Protein AF-A0A2K1R0G1-F1 (afdb_monomer_lite)

Foldseek 3Di:
DDDDQDKDKDWDDQVQPQWDKWKFWFKWFWDFDQDPPRDTATKIKTKIFIGTPDNPGPAQTDIDIDIGGADLFFAKPVHFDWDDDVVSQKIKGADQQFKIKIWGFDQGPVRATWIKMFIAGDDMDTDGNVCNVVRVDMDTDGTTDRQTMMTMDRCPPPDPSVVSVVVVVVVVVVCVSHPRHDD

Sequence (183 aa):
MPNPISFSLRRVNAVDVPHPFYIVNLTGRVEFPVRPGGRSGATWRIILEVRPLYPTSRGPRGINQAYFPCALAGDAFPPRMFISNISQNFFFRTWEDGRVAAGSFMVSSRGIEEFYFGVGRLPVMIHDEEEIINQRIIHRFDNLRLGAWYAAAGLNGYNRHTFAAVVFDYVGRTVSMFNECRN

Organism: NCBI:txid2082308

Secondary structure (DSSP, 8-state):
-PPPPP-EEEEE-GGG-SS-EEEEEEEEEEE--B-TTS-B--EEEEEEEEEESSTT--S--EEEEEEEE--SSSEEESPSEEEEETTTTEEEEE-TTSEEEEEEEEE-TTS-EEEEEEEEE---EEE-HHHHHTT--EEEEEEE---EEEEEE--TT--HHHHHHHHHHHHHH-GGGGTT---

pLDDT: mean 91.02, std 8.56, range [45.16, 98.38]

Radius of gyration: 17.11 Å; chains: 1; bounding box: 37×39×46 Å

Structure (mmCIF, N/CA/C/O backbone):
data_AF-A0A2K1R0G1-F1
#
_entry.id   AF-A0A2K1R0G1-F1
#
loop_
_atom_site.group_PDB
_atom_site.id
_atom_site.type_symbol
_atom_site.label_atom_id
_atom_site.label_alt_id
_atom_site.label_comp_id
_atom_site.label_asym_id
_atom_site.label_entity_id
_atom_site.label_seq_id
_atom_site.pdbx_PDB_ins_code
_atom_site.Cartn_x
_atom_site.Cartn_y
_atom_site.Cartn_z
_atom_site.occupancy
_atom_site.B_iso_or_equiv
_atom_site.auth_seq_id
_atom_site.auth_comp_id
_atom_site.auth_asym_id
_atom_site.auth_atom_id
_atom_site.pdbx_PDB_model_num
ATOM 1 N N . MET A 1 1 ? -0.287 27.715 -13.004 1.00 45.16 1 MET A N 1
ATOM 2 C CA . MET A 1 1 ? -0.830 26.411 -12.564 1.00 45.16 1 MET A CA 1
ATOM 3 C C . MET A 1 1 ? 0.205 25.350 -12.908 1.00 45.16 1 MET A C 1
ATOM 5 O O . MET A 1 1 ? 0.733 25.437 -14.011 1.00 45.16 1 MET A O 1
ATOM 9 N N . PRO A 1 2 ? 0.579 24.429 -12.005 1.00 58.06 2 PRO A N 1
ATOM 10 C CA . PRO A 1 2 ? 1.503 23.352 -12.356 1.00 58.06 2 PRO A CA 1
ATOM 11 C C . PRO A 1 2 ? 0.869 22.435 -13.411 1.00 58.06 2 PRO A C 1
ATOM 13 O O . PRO A 1 2 ? -0.331 22.165 -13.353 1.00 58.06 2 PRO A O 1
ATOM 16 N N . ASN A 1 3 ? 1.668 21.980 -14.378 1.00 71.88 3 ASN A N 1
ATOM 17 C CA . ASN A 1 3 ? 1.203 21.074 -15.427 1.00 71.88 3 ASN A CA 1
ATOM 18 C C . ASN A 1 3 ? 0.717 19.750 -14.813 1.00 71.88 3 ASN A C 1
ATOM 20 O O . ASN A 1 3 ? 1.409 19.211 -13.940 1.00 71.88 3 ASN A O 1
ATOM 24 N N . PRO A 1 4 ? -0.435 19.213 -15.259 1.00 83.25 4 PRO A N 1
ATOM 25 C CA . PRO A 1 4 ? -0.938 17.940 -14.762 1.00 83.25 4 PRO A CA 1
ATOM 26 C C . PRO A 1 4 ? 0.078 16.825 -15.034 1.00 83.25 4 PRO A C 1
ATOM 28 O O . PRO A 1 4 ? 0.638 16.738 -16.127 1.00 83.25 4 PRO A O 1
ATOM 31 N N . ILE A 1 5 ? 0.316 15.974 -14.032 1.00 88.38 5 ILE A N 1
ATOM 32 C CA . ILE A 1 5 ? 1.188 14.804 -14.177 1.00 88.38 5 ILE A CA 1
ATOM 33 C C . ILE A 1 5 ? 0.526 13.841 -15.164 1.00 88.38 5 ILE A C 1
ATOM 35 O O . ILE A 1 5 ? -0.553 13.318 -14.891 1.00 88.38 5 ILE A O 1
ATOM 39 N N . SER A 1 6 ? 1.185 13.601 -16.296 1.00 91.56 6 SER A N 1
ATOM 40 C CA . SER A 1 6 ? 0.788 12.580 -17.265 1.00 91.56 6 SER A CA 1
ATOM 41 C C . SER A 1 6 ? 1.606 11.314 -17.042 1.00 91.56 6 SER A C 1
ATOM 43 O O . SER A 1 6 ? 2.826 11.378 -16.878 1.00 91.56 6 SER A O 1
ATOM 45 N N . PHE A 1 7 ? 0.940 10.164 -17.034 1.00 95.69 7 PHE A N 1
ATOM 46 C CA . PHE A 1 7 ? 1.578 8.861 -16.904 1.00 95.69 7 PHE A CA 1
ATOM 47 C C . PHE A 1 7 ? 0.854 7.825 -17.764 1.00 95.69 7 PHE A C 1
ATOM 49 O O . PHE A 1 7 ? -0.324 7.969 -18.090 1.00 95.69 7 PHE A O 1
ATOM 56 N N . SER A 1 8 ? 1.572 6.765 -18.116 1.00 96.56 8 SER A N 1
ATOM 57 C CA . SER A 1 8 ? 0.991 5.568 -18.726 1.00 96.56 8 SER A CA 1
ATOM 58 C C . SER A 1 8 ? 0.957 4.447 -17.700 1.00 96.56 8 SER A C 1
ATOM 60 O O . SER A 1 8 ? 1.812 4.388 -16.817 1.00 96.56 8 SER A O 1
ATOM 62 N N . LEU A 1 9 ? -0.040 3.573 -17.805 1.00 97.38 9 LEU A N 1
ATOM 63 C CA . LEU A 1 9 ? -0.244 2.470 -16.879 1.00 97.38 9 LEU A CA 1
ATOM 64 C C . LEU A 1 9 ? -0.427 1.173 -17.655 1.00 97.38 9 LEU A C 1
ATOM 66 O O . LEU A 1 9 ? -1.217 1.115 -18.596 1.00 97.38 9 LEU A O 1
ATOM 70 N N . ARG A 1 10 ? 0.291 0.128 -17.250 1.00 96.62 10 ARG A N 1
ATOM 71 C CA . ARG A 1 10 ? 0.186 -1.203 -17.854 1.00 96.62 10 ARG A CA 1
ATOM 72 C C . ARG A 1 10 ? 0.140 -2.276 -16.784 1.00 96.62 10 ARG A C 1
ATOM 74 O O . ARG A 1 10 ? 0.809 -2.172 -15.758 1.00 96.62 10 ARG A O 1
ATOM 81 N N . ARG A 1 11 ? -0.631 -3.326 -17.042 1.00 96.88 11 ARG A N 1
ATOM 82 C CA . ARG A 1 11 ? -0.614 -4.538 -16.225 1.00 96.88 11 ARG A CA 1
ATOM 83 C C . ARG A 1 11 ? 0.689 -5.301 -16.462 1.00 96.88 11 ARG A C 1
ATOM 85 O O . ARG A 1 11 ? 1.185 -5.332 -17.588 1.00 96.88 11 ARG A O 1
ATOM 92 N N . VAL A 1 12 ? 1.237 -5.902 -15.409 1.00 96.12 12 VAL A N 1
ATOM 93 C CA . VAL A 1 12 ? 2.459 -6.715 -15.473 1.00 96.12 12 VAL A CA 1
ATOM 94 C C . VAL A 1 12 ? 2.242 -8.047 -14.772 1.00 96.12 12 VAL A C 1
ATOM 96 O O . VAL A 1 12 ? 1.506 -8.120 -13.784 1.00 96.12 12 VAL A O 1
ATOM 99 N N . ASN A 1 13 ? 2.873 -9.111 -15.268 1.00 93.50 13 ASN A N 1
ATOM 100 C CA . ASN A 1 13 ? 2.887 -10.361 -14.519 1.00 93.50 13 ASN A CA 1
ATOM 101 C C . ASN A 1 13 ? 3.781 -10.184 -13.291 1.00 93.50 13 ASN A C 1
ATOM 103 O O . ASN A 1 13 ? 4.795 -9.491 -13.350 1.00 93.50 13 ASN A O 1
ATOM 107 N N . ALA A 1 14 ? 3.441 -10.848 -12.186 1.00 89.69 14 ALA A N 1
ATOM 108 C CA . ALA A 1 14 ? 4.231 -10.762 -10.957 1.00 89.69 14 ALA A CA 1
ATOM 109 C C . ALA A 1 14 ? 5.696 -11.204 -11.160 1.00 89.69 14 ALA A C 1
ATOM 111 O O . ALA A 1 14 ? 6.588 -10.685 -10.496 1.00 89.69 14 ALA A O 1
ATOM 112 N N . VAL A 1 15 ? 5.941 -12.125 -12.101 1.00 89.62 15 VAL A N 1
ATOM 113 C CA . VAL A 1 15 ? 7.285 -12.600 -12.477 1.00 89.62 15 VAL A CA 1
ATOM 114 C C . VAL A 1 15 ? 8.114 -11.556 -13.231 1.00 89.62 15 VAL A C 1
ATOM 116 O O . VAL A 1 15 ? 9.336 -11.629 -13.199 1.00 89.62 15 VAL A O 1
ATOM 119 N N . ASP A 1 16 ? 7.462 -10.573 -13.860 1.00 92.69 16 ASP A N 1
ATOM 120 C CA . ASP A 1 16 ? 8.115 -9.505 -14.628 1.00 92.69 16 ASP A CA 1
ATOM 121 C C . ASP A 1 16 ? 8.409 -8.263 -13.766 1.00 92.69 16 ASP A C 1
ATOM 123 O O . ASP A 1 16 ? 8.998 -7.289 -14.240 1.00 92.69 16 ASP A O 1
ATOM 127 N N . VAL A 1 17 ? 7.985 -8.264 -12.498 1.00 94.06 17 VAL A N 1
ATOM 128 C CA . VAL A 1 17 ? 8.310 -7.202 -11.540 1.00 94.06 17 VAL A CA 1
ATOM 129 C C . VAL A 1 17 ? 9.786 -7.355 -11.144 1.00 94.06 17 VAL A C 1
ATOM 131 O O . VAL A 1 17 ? 10.163 -8.440 -10.706 1.00 94.06 17 VAL A O 1
ATOM 134 N N . PRO A 1 18 ? 10.638 -6.312 -11.240 1.00 94.06 18 PRO A N 1
ATOM 135 C CA . PRO A 1 18 ? 12.079 -6.463 -10.993 1.00 94.06 18 PRO A CA 1
ATOM 136 C C . PRO A 1 18 ? 12.420 -6.918 -9.570 1.00 94.06 18 PRO A C 1
ATOM 138 O O . PRO A 1 18 ? 13.278 -7.774 -9.351 1.00 94.06 18 PRO A O 1
ATOM 141 N N . HIS A 1 19 ? 11.736 -6.341 -8.584 1.00 93.62 19 HIS A N 1
ATOM 142 C CA . HIS A 1 19 ? 11.965 -6.605 -7.169 1.00 93.62 19 HIS A CA 1
ATOM 143 C C . HIS A 1 19 ? 10.628 -6.751 -6.433 1.00 93.62 19 HIS A C 1
ATOM 145 O O . HIS A 1 19 ? 10.267 -5.879 -5.637 1.00 93.62 19 HIS A O 1
ATOM 151 N N . PRO A 1 20 ? 9.869 -7.832 -6.696 1.00 92.94 20 PRO A N 1
ATOM 152 C CA . PRO A 1 20 ? 8.564 -8.019 -6.090 1.00 92.94 20 PRO A CA 1
ATOM 153 C C . PRO A 1 20 ? 8.714 -8.159 -4.576 1.00 92.94 20 PRO A C 1
ATOM 155 O O . PRO A 1 20 ? 9.744 -8.612 -4.065 1.00 92.94 20 PRO A O 1
ATOM 158 N N . PHE A 1 21 ? 7.678 -7.754 -3.856 1.00 94.00 21 PHE A N 1
ATOM 159 C CA . PHE A 1 21 ? 7.653 -7.729 -2.401 1.00 94.00 21 PHE A CA 1
ATOM 160 C C . PHE A 1 21 ? 6.257 -8.081 -1.896 1.00 94.00 21 PHE A C 1
ATOM 162 O O . PHE A 1 21 ? 5.277 -8.052 -2.644 1.00 94.00 21 PHE A O 1
ATOM 169 N N . TYR A 1 22 ? 6.176 -8.407 -0.615 1.00 92.88 22 TYR A N 1
ATOM 170 C CA . TYR A 1 22 ? 4.930 -8.643 0.093 1.00 92.88 22 TYR A CA 1
ATOM 171 C C . TYR A 1 22 ? 4.906 -7.814 1.378 1.00 92.88 22 TYR A C 1
ATOM 173 O O . TYR A 1 22 ? 5.948 -7.406 1.900 1.00 92.88 22 TYR A O 1
ATOM 181 N N . ILE A 1 23 ? 3.698 -7.517 1.849 1.00 95.56 23 ILE A N 1
ATOM 182 C CA . ILE A 1 23 ? 3.477 -6.821 3.114 1.00 95.56 23 ILE A CA 1
ATOM 183 C C . ILE A 1 23 ? 3.118 -7.873 4.156 1.00 95.56 23 ILE A C 1
ATOM 185 O O . ILE A 1 23 ? 2.204 -8.672 3.941 1.00 95.56 23 ILE A O 1
ATOM 189 N N . VAL A 1 24 ? 3.824 -7.853 5.280 1.00 95.31 24 VAL A N 1
ATOM 190 C CA . VAL A 1 24 ? 3.546 -8.703 6.436 1.00 95.31 24 VAL A CA 1
ATOM 191 C C . VAL A 1 24 ? 3.258 -7.885 7.675 1.00 95.31 24 VAL A C 1
ATOM 193 O O . VAL A 1 24 ? 3.639 -6.716 7.773 1.00 95.31 24 VAL A O 1
ATOM 196 N N . ASN A 1 25 ? 2.606 -8.535 8.636 1.00 95.00 25 ASN A N 1
ATOM 197 C CA . ASN A 1 25 ? 2.322 -7.977 9.954 1.00 95.00 25 ASN A CA 1
ATOM 198 C C . ASN A 1 25 ? 1.627 -6.605 9.888 1.00 95.00 25 ASN A C 1
ATOM 200 O O . ASN A 1 25 ? 1.904 -5.737 10.719 1.00 95.00 25 ASN A O 1
ATOM 204 N N . LEU A 1 26 ? 0.734 -6.394 8.910 1.00 96.69 26 LEU A N 1
ATOM 205 C CA . LEU A 1 26 ? -0.063 -5.173 8.844 1.00 96.69 26 LEU A CA 1
ATOM 206 C C . LEU A 1 26 ? -0.982 -5.145 10.062 1.00 96.69 26 LEU A C 1
ATOM 208 O O . LEU A 1 26 ? -1.933 -5.916 10.163 1.00 96.69 26 LEU A O 1
ATOM 212 N N . THR A 1 27 ? -0.668 -4.253 10.986 1.00 96.81 27 THR A N 1
ATOM 213 C CA . THR A 1 27 ? -1.332 -4.106 12.267 1.00 96.81 27 THR A CA 1
ATOM 214 C C . THR A 1 27 ? -1.902 -2.704 12.363 1.00 96.81 27 THR A C 1
ATOM 216 O O . THR A 1 27 ? -1.166 -1.728 12.210 1.00 96.81 27 THR A O 1
ATOM 219 N N . GLY A 1 28 ? -3.196 -2.600 12.633 1.00 95.56 28 GLY A N 1
ATOM 220 C CA . GLY A 1 28 ? -3.834 -1.348 13.011 1.00 95.56 28 GLY A CA 1
ATOM 221 C C . GLY A 1 28 ? -4.353 -1.429 14.426 1.00 95.56 28 GLY A C 1
ATOM 222 O O . GLY A 1 28 ? -5.040 -2.385 14.773 1.00 95.56 28 GLY A O 1
ATOM 223 N N . ARG A 1 29 ? -4.039 -0.427 15.240 1.00 94.75 29 ARG A N 1
ATOM 224 C CA . ARG A 1 29 ? -4.627 -0.284 16.569 1.00 94.75 29 ARG A CA 1
ATOM 225 C C . ARG A 1 29 ? -5.009 1.155 16.844 1.00 94.75 29 ARG A C 1
ATOM 227 O O . ARG A 1 29 ? -4.295 2.063 16.414 1.00 94.75 29 ARG A O 1
ATOM 234 N N . VAL A 1 30 ? -6.100 1.355 17.565 1.00 92.94 30 VAL A N 1
ATOM 235 C CA . VAL A 1 30 ? -6.483 2.685 18.040 1.00 92.94 30 VAL A CA 1
ATOM 236 C C . VAL A 1 30 ? -5.698 3.005 19.313 1.00 92.94 30 VAL A C 1
ATOM 238 O O . VAL A 1 30 ? -5.606 2.192 20.228 1.00 92.94 30 VAL A O 1
ATOM 241 N N . GLU A 1 31 ? -5.106 4.195 19.361 1.00 91.69 31 GLU A N 1
ATOM 242 C CA . GLU A 1 31 ? -4.401 4.745 20.519 1.00 91.69 31 GLU A CA 1
ATOM 243 C C . GLU A 1 31 ? -4.931 6.147 20.847 1.00 91.69 31 GLU A C 1
ATOM 245 O O . GLU A 1 31 ? -5.407 6.863 19.966 1.00 91.69 31 GLU A O 1
ATOM 250 N N . PHE A 1 32 ? -4.764 6.579 22.099 1.00 89.25 32 PHE A N 1
ATOM 251 C CA . PHE A 1 32 ? -5.042 7.951 22.545 1.00 89.25 32 PHE A CA 1
ATOM 252 C C . PHE A 1 32 ? -3.739 8.635 22.975 1.00 89.25 32 PHE A C 1
ATOM 254 O O . PHE A 1 32 ? -3.487 8.801 24.171 1.00 89.25 32 PHE A O 1
ATOM 261 N N . PRO A 1 33 ? -2.849 8.983 22.027 1.00 83.12 33 PRO A N 1
ATOM 262 C CA . PRO A 1 33 ? -1.589 9.618 22.373 1.00 83.12 33 PRO A CA 1
ATOM 263 C C . PRO A 1 33 ? -1.842 11.005 22.972 1.00 83.12 33 PRO A C 1
ATOM 265 O O . PRO A 1 33 ? -2.547 11.834 22.393 1.00 83.12 33 PRO A O 1
ATOM 268 N N . VAL A 1 34 ? -1.206 11.290 24.107 1.00 79.31 34 VAL A N 1
ATOM 269 C CA . VAL A 1 34 ? -1.188 12.637 24.686 1.00 79.31 34 VAL A CA 1
ATOM 270 C C . VAL A 1 34 ? -0.236 13.497 23.857 1.00 79.31 34 VAL A C 1
ATOM 272 O O . VAL A 1 34 ? 0.972 13.254 23.842 1.00 79.31 34 VAL A O 1
ATOM 275 N N . ARG A 1 35 ? -0.760 14.495 23.134 1.00 73.56 35 ARG A N 1
ATOM 276 C CA . ARG A 1 35 ? 0.072 15.420 22.347 1.00 73.56 35 ARG A CA 1
ATOM 277 C C . ARG A 1 35 ? 0.544 16.604 23.204 1.00 73.56 35 ARG A C 1
ATOM 279 O O . ARG A 1 35 ? -0.176 17.013 24.122 1.00 73.56 35 ARG A O 1
ATOM 286 N N . PRO A 1 36 ? 1.710 17.207 22.893 1.00 62.16 36 PRO A N 1
ATOM 287 C CA . PRO A 1 36 ? 2.131 18.460 23.517 1.00 62.16 36 PRO A CA 1
ATOM 288 C C . PRO A 1 36 ? 1.026 19.521 23.379 1.00 62.16 36 PRO A C 1
ATOM 290 O O . PRO A 1 36 ? 0.538 19.764 22.276 1.00 62.16 36 PRO A O 1
ATOM 293 N N . GLY A 1 37 ? 0.594 20.110 24.499 1.00 70.06 37 GLY A N 1
ATOM 294 C CA . GLY A 1 37 ? -0.548 21.037 24.544 1.00 70.06 37 GLY A CA 1
ATOM 295 C C . GLY A 1 37 ? -1.892 20.414 24.951 1.00 70.06 37 GLY A C 1
ATOM 296 O O . GLY A 1 37 ? -2.922 21.065 24.810 1.00 70.06 37 GLY A O 1
ATOM 297 N N . GLY A 1 38 ? -1.909 19.168 25.439 1.00 62.19 38 GLY A N 1
ATOM 298 C CA . GLY A 1 38 ? -3.066 18.569 26.126 1.00 62.19 38 GLY A CA 1
ATOM 299 C C . GLY A 1 38 ? -4.198 18.081 25.217 1.00 62.19 38 GLY A C 1
ATOM 300 O O . GLY A 1 38 ? -5.190 17.548 25.706 1.00 62.19 38 GLY A O 1
ATOM 301 N N . ARG A 1 39 ? -4.061 18.213 23.893 1.00 62.91 39 ARG A N 1
ATOM 302 C CA . ARG A 1 39 ? -5.024 17.647 22.942 1.00 62.91 39 ARG A CA 1
ATOM 303 C C . ARG A 1 39 ? -4.799 16.138 22.837 1.00 62.91 39 ARG A C 1
ATOM 305 O O . ARG A 1 39 ? -3.779 15.701 22.307 1.00 62.91 39 ARG A O 1
ATOM 312 N N . SER A 1 40 ? -5.754 15.363 23.340 1.00 72.38 40 SER A N 1
ATOM 313 C CA . SER A 1 40 ? -5.843 13.914 23.143 1.00 72.38 40 SER A CA 1
ATOM 314 C C . SER A 1 40 ? -6.966 13.610 22.155 1.00 72.38 40 SER A C 1
ATOM 316 O O . SER A 1 40 ? -7.985 14.298 22.139 1.00 72.38 40 SER A O 1
ATOM 318 N N . GLY A 1 41 ? -6.766 12.608 21.307 1.00 83.31 41 GLY A N 1
ATOM 319 C CA . GLY A 1 41 ? -7.771 12.152 20.357 1.00 83.31 41 GLY A CA 1
ATOM 320 C C . GLY A 1 41 ? -7.413 10.779 19.817 1.00 83.31 41 GLY A C 1
ATOM 321 O O . GLY A 1 41 ? -6.226 10.466 19.662 1.00 83.31 41 GLY A O 1
ATOM 322 N N . ALA A 1 42 ? -8.440 9.979 19.536 1.00 89.50 42 ALA A N 1
ATOM 323 C CA . ALA A 1 42 ? -8.279 8.661 18.947 1.00 89.50 42 ALA A CA 1
ATOM 324 C C . ALA A 1 42 ? -7.434 8.764 17.668 1.00 89.50 42 ALA A C 1
ATOM 326 O O . ALA A 1 42 ? -7.627 9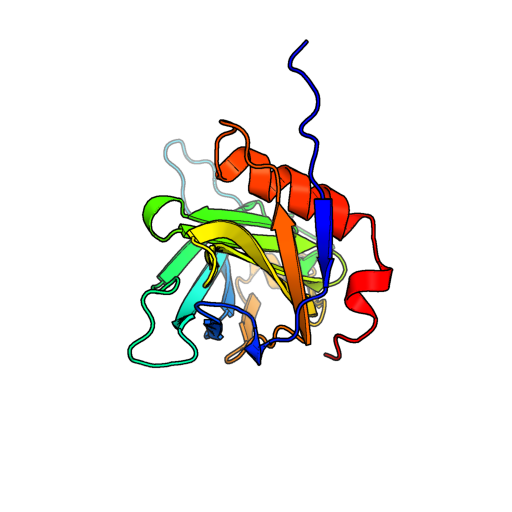.638 16.817 1.00 89.50 42 ALA A O 1
ATOM 327 N N . THR A 1 43 ? -6.438 7.895 17.552 1.00 92.44 43 THR A N 1
ATOM 328 C CA . THR A 1 43 ? -5.503 7.864 16.431 1.00 92.44 43 THR A CA 1
ATOM 329 C C . THR A 1 43 ? -5.252 6.411 16.056 1.00 92.44 43 THR A C 1
ATOM 331 O O . THR A 1 43 ? -4.877 5.604 16.903 1.00 92.44 43 THR A O 1
ATOM 334 N N . TRP A 1 44 ? -5.392 6.078 14.778 1.00 93.81 44 TRP A N 1
ATOM 335 C CA . TRP A 1 44 ? -4.904 4.816 14.245 1.00 93.81 44 TRP A CA 1
ATOM 336 C C . TRP A 1 44 ? -3.385 4.822 14.226 1.00 93.81 44 TRP A C 1
ATOM 338 O O . TRP A 1 44 ? -2.775 5.626 13.523 1.00 93.81 44 TRP A O 1
ATOM 348 N N . ARG A 1 45 ? -2.768 3.887 14.942 1.00 95.38 45 ARG A N 1
ATOM 349 C CA . ARG A 1 45 ? -1.378 3.505 14.727 1.00 95.38 45 ARG A CA 1
ATOM 350 C C . ARG A 1 45 ? -1.346 2.322 13.773 1.00 95.38 45 ARG A C 1
ATOM 352 O O . ARG A 1 45 ? -1.792 1.229 14.116 1.00 95.38 45 ARG A O 1
ATOM 359 N N . ILE A 1 46 ? -0.786 2.550 12.592 1.00 96.62 46 ILE A N 1
ATOM 360 C CA . ILE A 1 46 ? -0.599 1.536 11.558 1.00 96.62 46 ILE A CA 1
ATOM 361 C C . ILE A 1 46 ? 0.873 1.145 11.529 1.00 96.62 46 ILE A C 1
ATOM 363 O O . ILE A 1 46 ? 1.741 2.010 11.417 1.00 96.62 46 ILE A O 1
ATOM 367 N N . ILE A 1 47 ? 1.150 -0.150 11.631 1.00 97.06 47 ILE A N 1
ATOM 368 C CA . ILE A 1 47 ? 2.487 -0.735 11.516 1.00 97.06 47 ILE A CA 1
ATOM 369 C C . ILE A 1 47 ? 2.412 -1.814 10.446 1.00 97.06 47 ILE A C 1
ATOM 371 O O . ILE A 1 47 ? 1.502 -2.632 10.465 1.00 97.06 47 ILE A O 1
ATOM 375 N N . LEU A 1 48 ? 3.355 -1.833 9.518 1.00 97.25 48 LEU A N 1
ATOM 376 C CA . LEU A 1 48 ? 3.493 -2.908 8.545 1.00 97.25 48 LEU A CA 1
ATOM 377 C C . LEU A 1 48 ? 4.966 -3.152 8.256 1.00 97.25 48 LEU A C 1
ATOM 379 O O . LEU A 1 48 ? 5.792 -2.248 8.373 1.00 97.25 48 LEU A O 1
ATOM 383 N N . GLU A 1 49 ? 5.301 -4.361 7.841 1.00 96.94 49 GLU A N 1
ATOM 384 C CA . GLU A 1 49 ? 6.644 -4.712 7.409 1.00 96.94 49 GLU A CA 1
ATOM 385 C C . GLU A 1 49 ? 6.620 -5.079 5.928 1.00 96.94 49 GLU A C 1
ATOM 387 O O . GLU A 1 49 ? 5.771 -5.835 5.461 1.00 96.94 49 GLU A O 1
ATOM 392 N N . VAL A 1 50 ? 7.563 -4.529 5.174 1.00 95.62 50 VAL A N 1
ATOM 393 C CA . VAL A 1 50 ? 7.750 -4.842 3.760 1.00 95.62 50 VAL A CA 1
ATOM 394 C C . VAL A 1 50 ? 8.915 -5.805 3.652 1.00 95.62 50 VAL A C 1
ATOM 396 O O . VAL A 1 50 ? 9.999 -5.537 4.183 1.00 95.62 50 VAL A O 1
ATOM 399 N N . ARG A 1 51 ? 8.701 -6.921 2.958 1.00 93.94 51 ARG A N 1
ATOM 400 C CA . ARG A 1 51 ? 9.738 -7.921 2.711 1.00 93.94 51 ARG A CA 1
ATOM 401 C C . ARG A 1 51 ? 9.878 -8.184 1.216 1.00 93.94 51 ARG A C 1
ATOM 403 O O . ARG A 1 51 ? 8.865 -8.357 0.535 1.00 93.94 51 ARG A O 1
ATOM 410 N N . PRO A 1 52 ? 11.109 -8.253 0.689 1.00 92.56 52 PRO A N 1
ATOM 411 C CA . PRO A 1 52 ? 11.314 -8.682 -0.683 1.00 92.56 52 PRO A CA 1
ATOM 412 C C . PRO A 1 52 ? 10.868 -10.140 -0.843 1.00 92.56 52 PRO A C 1
ATOM 414 O O . PRO A 1 52 ? 11.075 -10.960 0.051 1.00 92.56 52 PRO A O 1
ATOM 417 N N . LEU A 1 53 ? 10.293 -10.475 -2.000 1.00 90.31 53 LEU A N 1
ATOM 418 C CA . LEU A 1 53 ? 9.886 -11.846 -2.317 1.00 90.31 53 LEU A CA 1
ATOM 419 C C . LEU A 1 53 ? 11.093 -12.789 -2.378 1.00 90.31 53 LEU A C 1
ATOM 421 O O . LEU A 1 53 ? 11.024 -13.924 -1.919 1.00 90.31 53 LEU A O 1
ATOM 425 N N . TYR A 1 54 ? 12.210 -12.292 -2.911 1.00 87.94 54 TYR A N 1
ATOM 426 C CA . TYR A 1 54 ? 13.467 -13.025 -3.001 1.00 87.94 54 TYR A CA 1
ATOM 427 C C . TYR A 1 54 ? 14.470 -12.466 -1.983 1.00 87.94 54 TYR A C 1
ATOM 429 O O . TYR A 1 54 ? 14.713 -11.257 -2.003 1.00 87.94 54 TYR A O 1
ATOM 437 N N . PRO A 1 55 ? 15.104 -13.295 -1.132 1.00 79.1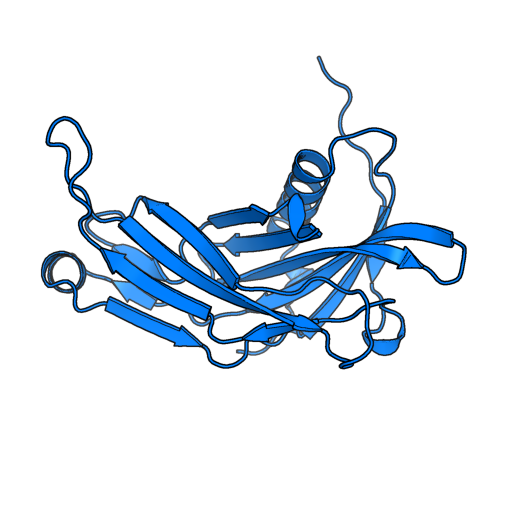2 55 PRO A N 1
ATOM 438 C CA . PRO A 1 55 ? 16.011 -12.824 -0.076 1.00 79.12 55 PRO A CA 1
ATOM 439 C C . PRO A 1 55 ? 17.162 -11.929 -0.563 1.00 79.12 55 PRO A C 1
ATOM 441 O O . PRO A 1 55 ? 17.602 -11.026 0.145 1.00 79.12 55 PRO A O 1
ATOM 444 N N . THR A 1 56 ? 17.635 -12.147 -1.791 1.00 80.06 56 THR A N 1
ATOM 445 C CA . THR A 1 56 ? 18.739 -11.396 -2.411 1.00 80.06 56 THR A CA 1
ATOM 446 C C . THR A 1 56 ? 18.290 -10.125 -3.143 1.00 80.06 56 THR A C 1
ATOM 448 O O . THR A 1 56 ? 19.129 -9.344 -3.592 1.00 80.06 56 THR A O 1
ATOM 451 N N . SER A 1 57 ? 16.981 -9.884 -3.265 1.00 82.00 57 SER A N 1
ATOM 452 C CA . SER A 1 57 ? 16.428 -8.752 -4.012 1.00 82.00 57 SER A CA 1
ATOM 453 C C . SER A 1 57 ? 16.697 -7.421 -3.312 1.00 82.00 57 SER A C 1
ATOM 455 O O . SER A 1 57 ? 16.437 -7.268 -2.120 1.00 82.00 57 SER A O 1
ATOM 457 N N . ARG A 1 58 ? 17.142 -6.409 -4.067 1.00 82.44 58 ARG A N 1
ATOM 458 C CA . ARG A 1 58 ? 17.340 -5.027 -3.587 1.00 82.44 58 ARG A CA 1
ATOM 459 C C . ARG A 1 58 ? 16.031 -4.225 -3.471 1.00 82.44 58 ARG A C 1
ATOM 461 O O . ARG A 1 58 ? 16.074 -3.005 -3.365 1.00 82.44 58 ARG A O 1
ATOM 468 N N . GLY A 1 59 ? 14.882 -4.903 -3.502 1.00 84.69 59 GLY A N 1
ATOM 469 C CA . GLY A 1 59 ? 13.556 -4.302 -3.363 1.00 84.69 59 GLY A CA 1
ATOM 470 C C . GLY A 1 59 ? 13.302 -3.603 -2.023 1.00 84.69 59 GLY A C 1
ATOM 471 O O . GLY A 1 59 ? 14.139 -3.674 -1.111 1.00 84.69 59 GLY A O 1
ATOM 472 N N . PRO A 1 60 ? 12.131 -2.947 -1.895 1.00 89.88 60 PRO A N 1
ATOM 473 C CA . PRO A 1 60 ? 11.750 -2.257 -0.670 1.00 89.88 60 PRO A CA 1
ATOM 474 C C . PRO A 1 60 ? 11.727 -3.241 0.502 1.00 89.88 60 PRO A C 1
ATOM 476 O O . PRO A 1 60 ? 11.311 -4.396 0.369 1.00 89.88 60 PRO A O 1
ATOM 479 N N . ARG A 1 61 ? 12.211 -2.779 1.655 1.00 93.50 61 ARG A N 1
ATOM 480 C CA . ARG A 1 61 ? 12.295 -3.575 2.877 1.00 93.50 61 ARG A CA 1
ATOM 481 C C . ARG A 1 61 ? 12.205 -2.696 4.115 1.00 93.50 61 ARG A C 1
ATOM 483 O O . ARG A 1 61 ? 12.684 -1.563 4.103 1.00 93.50 61 ARG A O 1
ATOM 490 N N . GLY A 1 62 ? 11.676 -3.266 5.191 1.00 94.12 62 GLY A N 1
ATOM 491 C CA . GLY A 1 62 ? 11.697 -2.660 6.519 1.00 94.12 62 GLY A CA 1
ATOM 492 C C . GLY A 1 62 ? 10.315 -2.389 7.098 1.00 94.12 62 GLY A C 1
ATOM 493 O O . GLY A 1 62 ? 9.281 -2.637 6.477 1.00 94.12 62 GLY A O 1
ATOM 494 N N . ILE A 1 63 ? 10.323 -1.892 8.332 1.00 96.69 63 ILE A N 1
ATOM 495 C CA . ILE A 1 63 ? 9.116 -1.574 9.091 1.00 96.69 63 ILE A CA 1
ATOM 496 C C . ILE A 1 63 ? 8.689 -0.144 8.761 1.00 96.69 63 ILE A C 1
ATOM 498 O O . ILE A 1 63 ? 9.496 0.787 8.797 1.00 96.69 63 ILE A O 1
ATOM 502 N N . ASN A 1 64 ? 7.409 0.008 8.450 1.00 96.12 64 ASN A N 1
ATOM 503 C CA . ASN A 1 64 ? 6.739 1.266 8.179 1.00 96.12 64 ASN A CA 1
ATOM 504 C C . ASN A 1 64 ? 5.693 1.498 9.260 1.00 96.12 64 ASN A C 1
ATOM 506 O O . ASN A 1 64 ? 4.879 0.620 9.543 1.00 96.12 64 ASN A O 1
ATOM 510 N N . GLN A 1 65 ? 5.716 2.688 9.851 1.00 95.50 65 GLN A N 1
ATOM 511 C CA . GLN A 1 65 ? 4.763 3.090 10.872 1.00 95.50 65 GLN A CA 1
ATOM 512 C C . GLN A 1 65 ? 4.184 4.457 10.526 1.00 95.50 65 GLN A C 1
ATOM 514 O O . GLN A 1 65 ? 4.919 5.368 10.148 1.00 95.50 65 GLN A O 1
ATOM 519 N N . ALA A 1 66 ? 2.873 4.600 10.677 1.00 93.94 66 ALA A N 1
ATOM 520 C CA . ALA A 1 66 ? 2.171 5.851 10.446 1.00 93.94 66 ALA A CA 1
ATOM 521 C C . ALA A 1 66 ? 1.012 6.024 11.434 1.00 93.94 66 ALA A C 1
ATOM 523 O O . ALA A 1 66 ? 0.494 5.053 11.986 1.00 93.94 66 ALA A O 1
ATOM 524 N N . TYR A 1 67 ? 0.632 7.281 11.649 1.00 93.06 67 TYR A N 1
ATOM 525 C CA . TYR A 1 67 ? -0.452 7.676 12.537 1.00 93.06 67 TYR A CA 1
ATOM 526 C C . TYR A 1 67 ? -1.507 8.441 11.744 1.00 93.06 67 TYR A C 1
ATOM 528 O O . TYR A 1 67 ? -1.168 9.414 11.067 1.00 93.06 67 TYR A O 1
ATOM 536 N N . PHE A 1 68 ? -2.768 8.033 11.852 1.00 91.75 68 PHE A N 1
ATOM 537 C CA . PHE A 1 68 ? -3.890 8.676 11.167 1.00 91.75 68 PHE A CA 1
ATOM 538 C C . PHE A 1 68 ? -4.984 9.053 12.168 1.00 91.75 68 PHE A C 1
ATOM 540 O O . PHE A 1 68 ? -5.211 8.298 13.113 1.00 91.75 68 PHE A O 1
ATOM 547 N N . PRO A 1 69 ? -5.651 10.211 12.009 1.00 89.94 69 PRO A N 1
ATOM 548 C CA . PRO A 1 69 ? -6.807 10.551 12.833 1.00 89.94 69 PRO A CA 1
ATOM 549 C C . PRO A 1 69 ? -7.854 9.434 12.791 1.00 89.94 69 PRO A C 1
ATOM 551 O O . PRO A 1 69 ? -8.098 8.879 11.722 1.00 89.94 69 PRO A O 1
ATOM 554 N N . CYS A 1 70 ? -8.444 9.120 13.941 1.00 89.06 70 CYS A N 1
ATOM 555 C CA . CYS A 1 70 ? -9.552 8.181 14.061 1.00 89.06 70 CYS A CA 1
ATOM 556 C C . CYS A 1 70 ? -10.797 8.953 14.511 1.00 89.06 70 CYS A C 1
ATOM 558 O O . CYS A 1 70 ? -10.722 9.764 15.442 1.00 89.06 70 CYS A O 1
ATOM 560 N N . ALA A 1 71 ? -11.918 8.761 13.815 1.00 85.75 71 ALA A N 1
ATOM 561 C CA . ALA A 1 71 ? -13.192 9.336 14.242 1.00 85.75 71 ALA A CA 1
ATOM 562 C C . ALA A 1 71 ? -13.710 8.576 15.470 1.00 85.75 71 ALA A C 1
ATOM 564 O O . ALA A 1 71 ? -13.482 7.382 15.587 1.00 85.75 71 ALA A O 1
ATOM 565 N N . LEU A 1 72 ? -14.414 9.251 16.385 1.00 78.44 72 LEU A 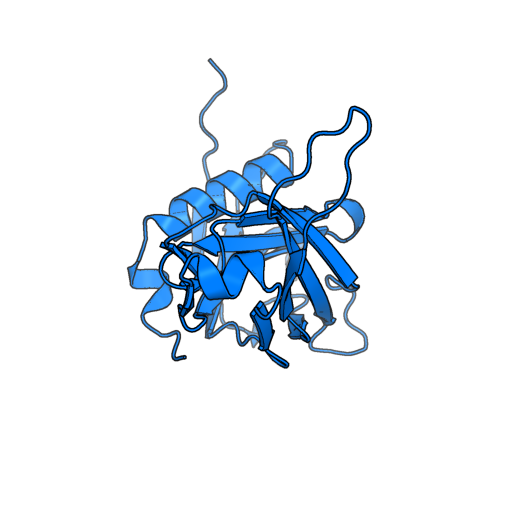N 1
ATOM 566 C CA . LEU A 1 72 ? -14.907 8.612 17.613 1.00 78.44 72 LEU A CA 1
ATOM 567 C C . LEU A 1 72 ? -16.042 7.608 17.376 1.00 78.44 72 LEU A C 1
ATOM 569 O O . LEU A 1 72 ? -16.340 6.852 18.283 1.00 78.44 72 LEU A O 1
ATOM 573 N N . ALA A 1 73 ? -16.663 7.582 16.196 1.00 77.69 73 ALA A N 1
ATOM 574 C CA . ALA A 1 73 ? -17.704 6.619 15.851 1.00 77.69 73 ALA A CA 1
ATOM 575 C C . ALA A 1 73 ? -17.732 6.370 14.339 1.00 77.69 73 ALA A C 1
ATOM 577 O O . ALA A 1 73 ? -17.513 7.297 13.553 1.00 77.69 73 ALA A O 1
ATOM 578 N N . GLY A 1 74 ? -18.043 5.133 13.941 1.00 78.50 74 GLY A N 1
ATOM 579 C CA . GLY A 1 74 ? -18.238 4.749 12.542 1.00 78.50 74 GLY A CA 1
ATOM 580 C C . GLY A 1 74 ? -16.953 4.705 11.719 1.00 78.50 74 GLY A C 1
ATOM 581 O O . GLY A 1 74 ? -17.022 4.675 10.490 1.00 78.50 74 GLY A O 1
ATOM 582 N N . ASP A 1 75 ? -15.789 4.725 12.372 1.00 86.38 75 ASP A N 1
ATOM 583 C CA . ASP A 1 75 ? -14.512 4.660 11.675 1.00 86.38 75 ASP A CA 1
ATOM 584 C C . ASP A 1 75 ? -14.213 3.226 11.226 1.00 86.38 75 ASP A C 1
ATOM 586 O O . ASP A 1 75 ? -14.556 2.252 11.904 1.00 86.38 75 ASP A O 1
ATOM 590 N N . ALA A 1 76 ? -13.578 3.101 10.065 1.00 89.56 76 ALA A N 1
ATOM 591 C CA . ALA A 1 76 ? -13.339 1.820 9.420 1.00 89.56 76 ALA A CA 1
ATOM 592 C C . ALA A 1 76 ? -11.863 1.420 9.492 1.00 89.56 76 ALA A C 1
ATOM 594 O O . ALA A 1 76 ? -10.964 2.232 9.273 1.00 89.56 76 ALA A O 1
ATOM 595 N N . PHE A 1 77 ? -11.610 0.134 9.717 1.00 91.50 77 PHE A N 1
ATOM 596 C CA . PHE A 1 77 ? -10.343 -0.494 9.381 1.00 91.50 77 PHE A CA 1
ATOM 597 C C . PHE A 1 77 ? -10.450 -1.214 8.022 1.00 91.50 77 PHE A C 1
ATOM 599 O O . PHE A 1 77 ? -11.403 -1.968 7.834 1.00 91.50 77 PHE A O 1
ATOM 606 N N . PRO A 1 78 ? -9.470 -1.069 7.108 1.00 92.75 78 PRO A N 1
ATOM 607 C CA . PRO A 1 78 ? -8.365 -0.115 7.181 1.00 92.75 78 PRO A CA 1
ATOM 608 C C . PRO A 1 78 ? -8.873 1.333 7.027 1.00 92.75 78 PRO A C 1
ATOM 610 O O . PRO A 1 78 ? -9.747 1.574 6.192 1.00 92.75 78 PRO A O 1
ATOM 613 N N . PRO A 1 79 ? -8.300 2.316 7.749 1.00 93.06 79 PRO A N 1
ATOM 614 C CA . PRO A 1 79 ? -8.654 3.716 7.532 1.00 93.06 79 PRO A CA 1
ATOM 615 C C . PRO A 1 79 ? -8.194 4.151 6.141 1.00 93.06 79 PRO A C 1
ATOM 617 O O . PRO A 1 79 ? -7.253 3.574 5.590 1.00 93.06 79 PRO A O 1
ATOM 620 N N . ARG A 1 80 ? -8.789 5.204 5.571 1.00 94.12 80 ARG A N 1
ATOM 621 C CA . ARG A 1 80 ? -8.277 5.817 4.336 1.00 94.12 80 ARG A CA 1
ATOM 622 C C . ARG A 1 80 ? -6.913 6.441 4.598 1.00 94.12 80 ARG A C 1
ATOM 624 O O . ARG A 1 80 ? -6.814 7.451 5.293 1.00 94.12 80 ARG A O 1
ATOM 631 N N . MET A 1 81 ? -5.862 5.885 4.006 1.00 95.12 81 MET A N 1
ATOM 632 C CA . MET A 1 81 ? -4.509 6.321 4.331 1.00 95.12 81 MET A CA 1
ATOM 633 C C . MET A 1 81 ? -3.564 6.289 3.138 1.00 95.12 81 MET A C 1
ATOM 635 O O . MET A 1 81 ? -3.721 5.472 2.235 1.00 95.12 81 MET A O 1
ATOM 639 N N . PHE A 1 82 ? -2.557 7.163 3.161 1.00 97.19 82 PHE A N 1
ATOM 640 C CA . PHE A 1 82 ? -1.424 7.138 2.241 1.00 97.19 82 PHE A CA 1
ATOM 641 C C . PHE A 1 82 ? -0.123 7.243 3.039 1.00 97.19 82 PHE A C 1
ATOM 643 O O . PHE A 1 82 ? 0.128 8.244 3.708 1.00 97.19 82 PHE A O 1
ATOM 650 N N . ILE A 1 83 ? 0.696 6.197 2.973 1.00 96.94 83 ILE A N 1
ATOM 651 C CA . ILE A 1 83 ? 2.033 6.139 3.561 1.00 96.94 83 ILE A CA 1
ATOM 652 C C . ILE A 1 83 ? 3.039 6.301 2.426 1.00 96.94 83 ILE A C 1
ATOM 654 O O . ILE A 1 83 ? 2.992 5.579 1.432 1.00 96.94 83 ILE A O 1
ATOM 658 N N . SER A 1 84 ? 3.973 7.231 2.592 1.00 96.88 84 SER A N 1
ATOM 659 C CA . SER A 1 84 ? 5.060 7.471 1.648 1.00 96.88 84 SER A CA 1
ATOM 660 C C . SER A 1 84 ? 6.383 7.480 2.396 1.00 96.88 84 SER A C 1
ATOM 662 O O . SER A 1 84 ? 6.781 8.504 2.952 1.00 96.88 84 SER A O 1
ATOM 664 N N . ASN A 1 85 ? 7.086 6.355 2.368 1.00 95.75 85 ASN A N 1
ATOM 665 C CA . ASN A 1 85 ? 8.415 6.229 2.937 1.00 95.75 85 ASN A CA 1
ATOM 666 C C . ASN A 1 85 ? 9.467 6.323 1.828 1.00 95.75 85 ASN A C 1
ATOM 668 O O . ASN A 1 85 ? 9.871 5.327 1.227 1.00 95.75 85 ASN A O 1
ATOM 672 N N . ILE A 1 86 ? 9.893 7.555 1.542 1.00 94.00 86 ILE A N 1
ATOM 673 C CA . ILE A 1 86 ? 10.813 7.849 0.436 1.00 94.00 86 ILE A CA 1
ATOM 674 C C . ILE A 1 86 ? 12.176 7.180 0.661 1.00 94.00 86 ILE A C 1
ATOM 676 O O . ILE A 1 86 ? 12.746 6.651 -0.290 1.00 94.00 86 ILE A O 1
ATOM 680 N N . SER A 1 87 ? 12.679 7.142 1.902 1.00 92.75 87 SER A N 1
ATOM 681 C CA . SER A 1 87 ? 13.985 6.541 2.211 1.00 92.75 87 SER A CA 1
ATOM 682 C C . SER A 1 87 ? 13.996 5.021 2.028 1.00 92.75 87 SER A C 1
ATOM 684 O O . SER A 1 87 ? 15.018 4.466 1.637 1.00 92.75 87 SER A O 1
ATOM 686 N N . GLN A 1 88 ? 12.858 4.355 2.240 1.00 92.75 88 GLN A N 1
ATOM 687 C CA . GLN A 1 88 ? 12.680 2.925 1.954 1.00 92.75 88 GLN A CA 1
ATOM 688 C C . GLN A 1 88 ? 12.115 2.648 0.552 1.00 92.75 88 GLN A C 1
ATOM 690 O O . GLN A 1 88 ? 11.874 1.489 0.210 1.00 92.75 88 GLN A O 1
ATOM 695 N N . ASN A 1 89 ? 11.901 3.691 -0.260 1.00 95.38 89 ASN A N 1
ATOM 696 C CA . ASN A 1 89 ? 11.293 3.601 -1.585 1.00 95.38 89 ASN A CA 1
ATOM 697 C C . ASN A 1 89 ? 9.965 2.817 -1.574 1.00 95.38 89 ASN A C 1
ATOM 699 O O . ASN A 1 89 ? 9.731 1.958 -2.424 1.00 95.38 89 ASN A O 1
ATOM 703 N N . PHE A 1 90 ? 9.114 3.084 -0.584 1.00 97.12 90 PHE A N 1
ATOM 704 C CA . PHE A 1 90 ? 7.870 2.354 -0.361 1.00 97.12 90 PHE A CA 1
ATOM 705 C C . PHE A 1 90 ? 6.676 3.299 -0.248 1.00 97.12 90 PHE A C 1
ATOM 707 O O . PHE A 1 90 ? 6.716 4.309 0.457 1.00 97.12 90 PHE A O 1
ATOM 714 N N . PHE A 1 91 ? 5.596 2.939 -0.933 1.00 98.25 91 PHE A N 1
ATOM 715 C CA . PHE A 1 91 ? 4.359 3.702 -0.991 1.00 98.25 91 PHE A CA 1
ATOM 716 C C . PHE A 1 91 ? 3.196 2.752 -0.749 1.00 98.25 91 PHE A C 1
ATOM 718 O O . PHE A 1 91 ? 3.105 1.715 -1.400 1.00 98.25 91 PHE A O 1
ATOM 725 N N . PHE A 1 92 ? 2.296 3.105 0.159 1.00 98.25 92 PHE A N 1
ATOM 726 C CA . PHE A 1 92 ? 1.134 2.292 0.496 1.00 98.25 92 PHE A CA 1
ATOM 727 C C . PHE A 1 92 ? -0.104 3.159 0.566 1.00 98.25 92 PHE A C 1
ATOM 729 O O . PHE A 1 92 ? -0.060 4.266 1.099 1.00 98.25 92 PHE A O 1
ATOM 736 N N . ARG A 1 93 ? -1.213 2.657 0.044 1.00 98.06 93 ARG A N 1
ATOM 737 C CA . ARG A 1 93 ? -2.496 3.330 0.119 1.00 98.06 93 ARG A CA 1
ATOM 738 C C . ARG A 1 93 ? -3.605 2.353 0.423 1.00 98.06 93 ARG A C 1
ATOM 740 O O . ARG A 1 93 ? -3.606 1.234 -0.082 1.00 98.06 93 ARG A O 1
ATOM 747 N N . THR A 1 94 ? -4.572 2.826 1.184 1.00 97.50 94 THR A N 1
ATOM 748 C CA . THR A 1 94 ? -5.836 2.145 1.440 1.00 97.50 94 THR A CA 1
ATOM 749 C C . THR A 1 94 ? -7.000 3.082 1.145 1.00 97.50 94 THR A C 1
ATOM 751 O O . THR A 1 94 ? -6.877 4.313 1.202 1.00 97.50 94 THR A O 1
ATOM 754 N N . TRP A 1 95 ? -8.137 2.486 0.813 1.00 96.25 95 TRP A N 1
ATOM 755 C CA . TRP A 1 95 ? -9.418 3.165 0.660 1.00 96.25 95 TRP A CA 1
ATOM 756 C C . TRP A 1 95 ? -10.425 2.594 1.660 1.00 96.25 95 TRP A C 1
ATOM 758 O O . TRP A 1 95 ? -10.234 1.498 2.180 1.00 96.25 95 TRP A O 1
ATOM 768 N N . GLU A 1 96 ? -11.493 3.348 1.911 1.00 91.38 96 GLU A N 1
ATOM 769 C CA . GLU A 1 96 ? -12.528 3.043 2.918 1.00 91.38 96 GLU A CA 1
ATOM 770 C C . GLU A 1 96 ? -13.269 1.727 2.631 1.00 91.38 96 GLU A C 1
ATOM 772 O O . GLU A 1 96 ? -13.793 1.092 3.535 1.00 91.38 96 GLU A O 1
ATOM 777 N N . ASP A 1 97 ? -13.264 1.276 1.376 1.00 93.50 97 ASP A N 1
ATOM 778 C CA . ASP A 1 97 ? -13.873 0.020 0.929 1.00 93.50 97 ASP A CA 1
ATOM 779 C C . ASP A 1 97 ? -12.915 -1.186 0.987 1.00 93.50 97 ASP A C 1
ATOM 781 O O . ASP A 1 97 ? -13.135 -2.209 0.328 1.00 93.50 97 ASP A O 1
ATOM 785 N N . GLY A 1 98 ? -11.817 -1.057 1.737 1.00 94.88 98 GLY A N 1
ATOM 786 C CA . GLY A 1 98 ? -10.852 -2.127 1.973 1.00 94.88 98 GLY A CA 1
ATOM 787 C C . GLY A 1 98 ? -9.897 -2.374 0.810 1.00 94.88 98 GLY A C 1
ATOM 788 O O . GLY A 1 98 ? -9.020 -3.231 0.909 1.00 94.88 98 GLY A O 1
ATOM 789 N N . ARG A 1 99 ? -9.999 -1.637 -0.302 1.00 97.00 99 ARG A N 1
ATOM 790 C CA . ARG A 1 99 ? -8.979 -1.703 -1.357 1.00 97.00 99 ARG A CA 1
ATOM 791 C C . ARG A 1 99 ? -7.635 -1.237 -0.818 1.00 97.00 99 ARG A C 1
ATOM 793 O O . ARG A 1 99 ? -7.563 -0.298 -0.022 1.00 97.00 99 ARG A O 1
ATOM 800 N N . VAL A 1 100 ? -6.563 -1.847 -1.314 1.00 97.56 100 VAL A N 1
ATOM 801 C CA . VAL A 1 100 ? -5.193 -1.462 -0.967 1.00 97.56 100 VAL A CA 1
ATOM 802 C C . VAL A 1 100 ? -4.269 -1.492 -2.176 1.00 97.56 100 VAL A C 1
ATOM 804 O O . VAL A 1 100 ? -4.433 -2.311 -3.078 1.00 97.56 100 VAL A O 1
ATOM 807 N N . ALA A 1 101 ? -3.267 -0.624 -2.189 1.00 98.25 101 ALA A N 1
ATOM 808 C CA . ALA A 1 101 ? -2.202 -0.632 -3.180 1.00 98.25 101 ALA A CA 1
ATOM 809 C C . ALA A 1 101 ? -0.856 -0.396 -2.502 1.00 98.25 101 ALA A C 1
ATOM 811 O O . ALA A 1 101 ? -0.748 0.420 -1.588 1.00 98.25 101 ALA A O 1
ATOM 812 N N . ALA A 1 102 ? 0.175 -1.096 -2.958 1.00 98.25 102 ALA A N 1
ATOM 813 C CA . ALA A 1 102 ? 1.529 -0.956 -2.449 1.00 98.25 102 ALA A CA 1
ATOM 814 C C . ALA A 1 102 ? 2.519 -0.928 -3.605 1.00 98.25 102 ALA A C 1
ATOM 816 O O . ALA A 1 102 ? 2.458 -1.788 -4.480 1.00 98.25 102 ALA A O 1
ATOM 817 N N . GLY A 1 103 ? 3.437 0.032 -3.610 1.00 98.00 103 GLY A N 1
ATOM 818 C CA . GLY A 1 103 ? 4.346 0.244 -4.727 1.00 98.00 103 GLY A CA 1
ATOM 819 C C . GLY A 1 103 ? 5.721 0.756 -4.340 1.00 98.00 103 GLY A C 1
ATOM 820 O O . GLY A 1 103 ? 5.971 1.170 -3.208 1.00 98.00 103 GLY A O 1
ATOM 821 N N . SER A 1 104 ? 6.615 0.709 -5.319 1.00 97.88 104 SER A N 1
ATOM 822 C CA . SER A 1 104 ? 8.010 1.121 -5.224 1.00 97.88 104 SER A CA 1
ATOM 823 C C . SER A 1 104 ? 8.534 1.493 -6.613 1.00 97.88 104 SER A C 1
ATOM 825 O O . SER A 1 104 ? 8.089 0.941 -7.621 1.00 97.88 104 SER A O 1
ATOM 827 N N . PHE A 1 105 ? 9.478 2.431 -6.688 1.00 97.06 105 PHE A N 1
ATOM 828 C CA . PHE A 1 105 ? 10.150 2.750 -7.949 1.00 97.06 105 PHE A CA 1
ATOM 829 C C . PHE A 1 105 ? 11.242 1.718 -8.216 1.00 97.06 105 PHE A C 1
ATOM 831 O O . PHE A 1 105 ? 12.130 1.531 -7.388 1.00 97.06 105 PHE A O 1
ATOM 838 N N . MET A 1 106 ? 11.178 1.029 -9.350 1.00 95.88 106 MET A N 1
ATOM 839 C CA . MET A 1 106 ? 12.125 -0.032 -9.685 1.00 95.88 106 MET A CA 1
ATOM 840 C C . MET A 1 106 ? 12.649 0.159 -11.100 1.00 95.88 106 MET A C 1
ATOM 842 O O . MET A 1 106 ? 11.920 0.586 -11.994 1.00 95.88 106 MET A O 1
ATOM 846 N N . VAL A 1 107 ? 13.913 -0.204 -11.302 1.00 94.25 107 VAL A N 1
ATOM 847 C CA . VAL A 1 107 ? 14.543 -0.205 -12.620 1.00 94.25 107 VAL A CA 1
ATOM 848 C C . VAL A 1 107 ? 14.272 -1.552 -13.285 1.00 94.25 107 VAL A C 1
ATOM 850 O O . VAL A 1 107 ? 14.614 -2.603 -12.746 1.00 94.25 107 VAL A O 1
ATOM 853 N N . SER A 1 108 ? 13.626 -1.520 -14.447 1.00 90.62 108 SER A N 1
ATOM 854 C CA . SER A 1 108 ? 13.392 -2.702 -15.281 1.00 90.62 108 SER A CA 1
ATOM 855 C C . SER A 1 108 ? 14.695 -3.258 -15.867 1.00 90.62 108 SER A C 1
ATOM 857 O O . SER A 1 108 ? 15.726 -2.587 -15.890 1.00 90.62 108 SER A O 1
ATOM 859 N N . SER A 1 109 ? 14.645 -4.463 -16.440 1.00 88.00 109 SER A N 1
ATOM 860 C CA . SER A 1 109 ? 15.783 -5.060 -17.162 1.00 88.00 109 SER A CA 1
ATOM 861 C C . SER A 1 109 ? 16.278 -4.223 -18.350 1.00 88.00 109 SER A C 1
ATOM 863 O O . SER A 1 109 ? 17.406 -4.399 -18.798 1.00 88.00 109 SER A O 1
ATOM 865 N N . ARG A 1 110 ? 15.458 -3.285 -18.841 1.00 90.88 110 ARG A N 1
ATOM 866 C CA . ARG A 1 110 ? 15.808 -2.329 -19.902 1.00 90.88 110 ARG A CA 1
ATOM 867 C C . ARG A 1 110 ? 16.458 -1.045 -19.373 1.00 90.88 110 ARG A C 1
ATOM 869 O O . ARG A 1 110 ? 16.673 -0.121 -20.149 1.00 90.88 110 ARG A O 1
ATOM 876 N N . GLY A 1 111 ? 16.718 -0.948 -18.068 1.00 92.25 111 GLY A N 1
ATOM 877 C CA . GLY A 1 111 ? 17.293 0.248 -17.447 1.00 92.25 111 GLY A CA 1
ATOM 878 C C . GLY A 1 111 ? 16.298 1.395 -17.242 1.00 92.25 111 GLY A C 1
ATOM 879 O O . GLY A 1 111 ? 16.709 2.502 -16.912 1.00 92.25 111 GLY A O 1
ATOM 880 N N . ILE A 1 112 ? 14.996 1.155 -17.427 1.00 92.94 112 ILE A N 1
ATOM 881 C CA . ILE A 1 112 ? 13.951 2.179 -17.279 1.00 92.94 112 ILE A CA 1
ATOM 882 C C . ILE A 1 112 ? 13.372 2.097 -15.868 1.00 92.94 112 ILE A C 1
ATOM 884 O O . ILE A 1 112 ? 12.884 1.034 -15.478 1.00 92.94 112 ILE A O 1
ATOM 888 N N . GLU A 1 113 ? 13.415 3.205 -15.124 1.00 94.75 113 GLU A N 1
ATOM 889 C CA . GLU A 1 113 ? 12.734 3.337 -13.834 1.00 94.75 113 GLU A CA 1
ATOM 890 C C . GLU A 1 113 ? 11.235 3.589 -14.036 1.00 94.75 113 GLU A C 1
ATOM 892 O O . GLU A 1 113 ? 10.826 4.557 -14.677 1.00 94.75 113 GLU A O 1
ATOM 897 N N . GLU A 1 114 ? 10.413 2.724 -13.452 1.00 97.38 114 GLU A N 1
ATOM 898 C CA . GLU A 1 114 ? 8.958 2.862 -13.418 1.00 97.38 114 GLU A CA 1
ATOM 899 C C . GLU A 1 114 ? 8.466 2.665 -11.980 1.00 97.38 114 GLU A C 1
ATOM 901 O O . GLU A 1 114 ? 9.152 2.090 -11.129 1.00 97.38 114 GLU A O 1
ATOM 906 N N . PHE A 1 115 ? 7.253 3.127 -11.695 1.00 98.00 115 PHE A N 1
ATOM 907 C CA . PHE A 1 115 ? 6.587 2.839 -10.434 1.00 98.00 115 PHE A CA 1
ATOM 908 C C . PHE A 1 115 ? 5.832 1.513 -10.543 1.00 98.00 115 PHE A C 1
ATOM 910 O O . PHE A 1 115 ? 4.780 1.440 -11.180 1.00 98.00 115 PHE A O 1
ATOM 917 N N . TYR A 1 116 ? 6.379 0.463 -9.934 1.00 98.00 116 TYR A N 1
ATOM 918 C CA . TYR A 1 116 ? 5.761 -0.858 -9.877 1.00 98.00 116 TYR A CA 1
ATOM 919 C C . TYR A 1 116 ? 4.922 -0.970 -8.613 1.00 98.00 116 TYR A C 1
ATOM 921 O O . TYR A 1 116 ? 5.411 -0.698 -7.515 1.00 98.00 116 TYR A O 1
ATOM 929 N N . PHE A 1 117 ? 3.672 -1.398 -8.747 1.00 98.25 117 PHE A N 1
ATOM 930 C CA . PHE A 1 117 ? 2.788 -1.551 -7.603 1.00 98.25 117 PHE A CA 1
ATOM 931 C C . PHE A 1 117 ? 1.838 -2.730 -7.763 1.00 98.25 117 PHE A C 1
ATOM 933 O O . PHE A 1 117 ? 1.394 -3.059 -8.863 1.00 98.25 117 PHE A O 1
ATOM 940 N N . GLY A 1 118 ? 1.531 -3.360 -6.637 1.00 97.31 118 GLY A N 1
ATOM 941 C CA . GLY A 1 118 ? 0.505 -4.376 -6.529 1.00 97.31 118 GLY A CA 1
ATOM 942 C C . GLY A 1 118 ? -0.759 -3.809 -5.891 1.00 97.31 118 GLY A C 1
ATOM 943 O O . GLY A 1 118 ? -0.696 -2.877 -5.087 1.00 97.31 118 GLY A O 1
ATOM 944 N N . VAL A 1 119 ? -1.907 -4.382 -6.237 1.00 97.88 119 VAL A N 1
ATOM 945 C CA . VAL A 1 119 ? -3.212 -4.065 -5.638 1.00 97.88 119 VAL A CA 1
ATOM 946 C C . VAL A 1 119 ? -3.788 -5.282 -4.926 1.00 97.88 119 VAL A C 1
ATOM 948 O O . VAL A 1 119 ? -3.527 -6.420 -5.315 1.00 97.88 119 VAL A O 1
ATOM 951 N N . GLY A 1 120 ? -4.566 -5.050 -3.876 1.00 96.12 120 GLY A N 1
ATOM 952 C CA . GLY A 1 120 ? -5.194 -6.088 -3.067 1.00 96.12 120 GLY A CA 1
ATOM 953 C C . GLY A 1 120 ? -6.469 -5.591 -2.396 1.00 96.12 120 GLY A C 1
ATOM 954 O O . GLY A 1 120 ? -6.930 -4.470 -2.643 1.00 96.12 120 GLY A O 1
ATOM 955 N N . ARG A 1 121 ? -7.018 -6.420 -1.511 1.00 95.56 121 ARG A N 1
ATOM 956 C CA . ARG A 1 121 ? -8.134 -6.057 -0.640 1.00 95.56 121 ARG A CA 1
ATOM 957 C C . ARG A 1 121 ? -7.874 -6.530 0.788 1.00 95.56 121 ARG A C 1
ATOM 959 O O . ARG A 1 121 ? -7.133 -7.484 1.012 1.00 95.56 121 ARG A O 1
ATOM 966 N N . LEU A 1 122 ? -8.458 -5.804 1.726 1.00 94.88 122 LEU A N 1
ATOM 967 C CA . LEU A 1 122 ? -8.569 -6.121 3.138 1.00 94.88 122 LEU A CA 1
ATOM 968 C C . LEU A 1 122 ? -10.059 -6.181 3.493 1.00 94.88 122 LEU A C 1
ATOM 970 O O . LEU A 1 122 ? -10.863 -5.470 2.878 1.00 94.88 122 LEU A O 1
ATOM 974 N N . PRO A 1 123 ? -10.449 -6.993 4.486 1.00 94.31 123 PRO A N 1
ATOM 975 C CA . PRO A 1 123 ? -11.789 -6.909 5.040 1.00 94.31 123 PRO A CA 1
ATOM 976 C C . PRO A 1 123 ? -11.989 -5.543 5.703 1.00 94.31 123 PRO A C 1
ATOM 978 O O . PRO A 1 123 ? -11.083 -5.016 6.353 1.00 94.31 123 PRO A O 1
ATOM 981 N N . VAL A 1 124 ? -13.185 -4.987 5.520 1.00 94.88 124 VAL A N 1
ATOM 982 C CA . VAL A 1 124 ? -13.596 -3.731 6.147 1.00 94.88 124 VAL A CA 1
ATOM 983 C C . VAL A 1 124 ? -14.295 -4.043 7.459 1.00 94.88 124 VAL A C 1
ATOM 985 O O . VAL A 1 124 ? -15.234 -4.838 7.482 1.00 94.88 124 VAL A O 1
ATOM 988 N N . MET A 1 125 ? -13.841 -3.418 8.539 1.00 94.00 125 MET A N 1
ATOM 989 C CA . MET A 1 125 ? -14.426 -3.542 9.874 1.00 94.00 125 MET A CA 1
ATOM 990 C C . MET A 1 125 ? -14.782 -2.146 10.363 1.00 94.00 125 MET A C 1
ATOM 992 O O . MET A 1 125 ? -13.918 -1.277 10.393 1.00 94.00 125 MET A O 1
ATOM 996 N N . ILE A 1 126 ? -16.052 -1.926 10.683 1.00 92.06 126 ILE A N 1
ATOM 997 C CA . ILE A 1 126 ? -16.558 -0.642 11.174 1.00 92.06 126 ILE A CA 1
ATOM 998 C C . ILE A 1 126 ? -16.684 -0.746 12.687 1.00 92.06 126 ILE A C 1
ATOM 1000 O O . ILE A 1 126 ? -17.217 -1.742 13.175 1.00 92.06 126 ILE A O 1
ATOM 1004 N N . HIS A 1 127 ? -16.213 0.277 13.393 1.00 88.56 127 HIS A N 1
ATOM 1005 C CA . HIS A 1 127 ? -16.204 0.312 14.851 1.00 88.56 127 HIS A CA 1
ATOM 1006 C C . HIS A 1 127 ? -17.178 1.336 15.410 1.00 88.56 127 HIS A C 1
ATOM 1008 O O . HIS A 1 127 ? -17.338 2.436 14.865 1.00 88.56 127 HIS A O 1
ATOM 1014 N N . ASP A 1 128 ? -17.806 0.975 16.523 1.00 89.38 128 ASP A N 1
ATOM 1015 C CA . ASP A 1 128 ? -18.618 1.899 17.301 1.00 89.38 128 ASP A CA 1
ATOM 1016 C C . ASP A 1 128 ? -17.771 2.705 18.301 1.00 89.38 128 ASP A C 1
ATOM 1018 O O . ASP A 1 128 ? -16.564 2.506 18.466 1.00 89.38 128 ASP A O 1
ATOM 1022 N N . GLU A 1 129 ? -18.414 3.676 18.943 1.00 88.12 129 GLU A N 1
ATOM 1023 C CA . GLU A 1 129 ? -17.760 4.562 19.902 1.00 88.12 129 GLU A CA 1
ATOM 1024 C C . GLU A 1 129 ? -17.263 3.828 21.153 1.00 88.12 129 GLU A C 1
ATOM 1026 O O . GLU A 1 129 ? -16.191 4.148 21.677 1.00 88.12 129 GLU A O 1
ATOM 1031 N N . GLU A 1 130 ? -17.993 2.812 21.613 1.00 88.38 130 GLU A N 1
ATOM 1032 C CA . GLU A 1 130 ? -17.639 2.055 22.810 1.00 88.38 130 GLU A CA 1
ATOM 1033 C C . GLU A 1 130 ? -16.362 1.228 22.586 1.00 88.38 130 GLU A C 1
ATOM 1035 O O . GLU A 1 130 ? -15.469 1.216 23.441 1.00 88.38 130 GLU A O 1
ATOM 1040 N N . GLU A 1 131 ? -16.231 0.575 21.429 1.00 86.69 131 GLU A N 1
ATOM 1041 C CA . GLU A 1 131 ? -15.028 -0.164 21.035 1.00 86.69 131 GLU A CA 1
ATOM 1042 C C . GLU A 1 131 ? -13.794 0.748 20.960 1.00 86.69 131 GLU A C 1
ATOM 1044 O O . GLU A 1 131 ? -12.707 0.379 21.435 1.00 86.69 131 GLU A O 1
ATOM 1049 N N . ILE A 1 132 ? -13.971 1.949 20.395 1.00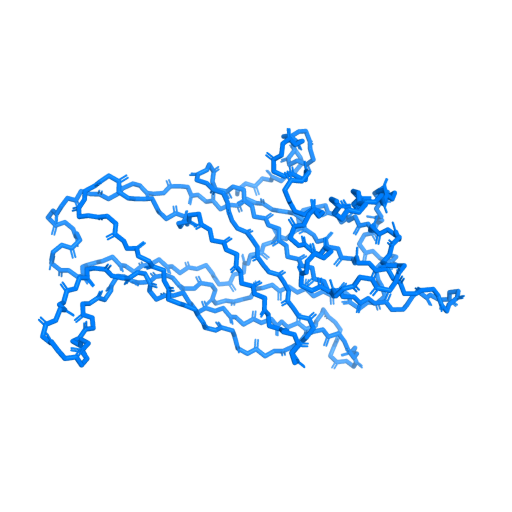 83.75 132 ILE A N 1
ATOM 1050 C CA . ILE A 1 132 ? -12.916 2.951 20.201 1.00 83.75 132 ILE A CA 1
ATOM 1051 C C . ILE A 1 132 ? -12.442 3.502 21.545 1.00 83.75 132 ILE A C 1
ATOM 1053 O O . ILE A 1 132 ? -11.242 3.460 21.832 1.00 83.75 132 ILE A O 1
ATOM 1057 N N . ILE A 1 133 ? -13.359 3.970 22.397 1.00 84.25 133 ILE A N 1
ATOM 1058 C CA . ILE A 1 133 ? -13.027 4.561 23.704 1.00 84.25 133 ILE A CA 1
ATOM 1059 C C . ILE A 1 133 ? -12.346 3.537 24.618 1.00 84.25 133 ILE A C 1
ATOM 1061 O O . ILE A 1 133 ? -11.375 3.868 25.303 1.00 84.25 133 ILE A O 1
ATOM 1065 N N . ASN A 1 134 ? -12.793 2.279 24.589 1.00 84.94 134 ASN A N 1
ATOM 1066 C CA . ASN A 1 134 ? -12.227 1.217 25.420 1.00 84.94 134 ASN A CA 1
ATOM 1067 C C . ASN A 1 134 ? -10.879 0.667 24.911 1.00 84.94 134 ASN A C 1
ATOM 1069 O O . ASN A 1 134 ? -10.343 -0.259 25.522 1.00 84.94 134 ASN A O 1
ATOM 1073 N N . GLN A 1 135 ? -10.318 1.209 23.819 1.00 76.69 135 GLN A N 1
ATOM 1074 C CA . GLN A 1 135 ? -9.028 0.796 23.234 1.00 76.69 135 GLN A CA 1
ATOM 1075 C C . GLN A 1 135 ? -8.956 -0.701 22.882 1.00 76.69 135 GLN A C 1
ATOM 1077 O O . GLN A 1 135 ? -7.887 -1.313 22.923 1.00 76.69 135 GLN A O 1
ATOM 1082 N N . ARG A 1 136 ? -10.092 -1.318 22.535 1.00 77.38 136 ARG A N 1
ATOM 1083 C CA . ARG A 1 136 ? -10.169 -2.768 22.267 1.00 77.38 136 ARG A CA 1
ATOM 1084 C C . ARG A 1 136 ? -9.865 -3.141 20.817 1.00 77.38 136 ARG A C 1
ATOM 1086 O O . ARG A 1 136 ? -9.869 -4.319 20.473 1.00 77.38 136 ARG A O 1
ATOM 1093 N N . ILE A 1 137 ? -9.586 -2.156 19.968 1.00 89.06 137 ILE A N 1
ATOM 1094 C CA . ILE A 1 137 ? -9.467 -2.360 18.528 1.00 89.06 137 ILE A CA 1
ATOM 1095 C C . ILE A 1 137 ? -8.012 -2.621 18.151 1.00 89.06 137 ILE A C 1
ATOM 1097 O O . ILE A 1 137 ? -7.183 -1.705 18.110 1.00 89.06 137 ILE A O 1
ATOM 1101 N N . ILE A 1 138 ? -7.718 -3.886 17.846 1.00 93.44 138 ILE A N 1
ATOM 1102 C CA . ILE A 1 138 ? -6.457 -4.325 17.251 1.00 93.44 138 ILE A CA 1
ATOM 1103 C C . ILE A 1 138 ? -6.778 -5.275 16.102 1.00 93.44 138 ILE A C 1
ATOM 1105 O O . ILE A 1 138 ? -7.312 -6.360 16.313 1.00 93.44 138 ILE A O 1
ATOM 1109 N N . HIS A 1 139 ? -6.371 -4.888 14.899 1.00 94.56 139 HIS A N 1
ATOM 1110 C CA . HIS A 1 139 ? -6.463 -5.709 13.699 1.00 94.56 139 HIS A CA 1
ATOM 1111 C C . HIS A 1 139 ? -5.082 -6.109 13.240 1.00 94.56 139 HIS A C 1
ATOM 1113 O O . HIS A 1 139 ? -4.180 -5.271 13.208 1.00 94.56 139 HIS A O 1
ATOM 1119 N N . ARG A 1 140 ? -4.919 -7.374 12.856 1.00 94.81 140 ARG A N 1
ATOM 1120 C CA . ARG A 1 140 ? -3.643 -7.908 12.388 1.00 94.81 140 ARG A CA 1
ATOM 1121 C C . ARG A 1 140 ? -3.841 -8.790 11.165 1.00 94.81 140 ARG A C 1
ATOM 1123 O O . ARG A 1 140 ? -4.606 -9.747 11.196 1.00 94.81 140 ARG A O 1
ATOM 1130 N N . PHE A 1 141 ? -3.072 -8.492 10.126 1.00 93.88 141 PHE A N 1
ATOM 1131 C CA . PHE A 1 141 ? -2.985 -9.263 8.895 1.00 93.88 141 PHE A CA 1
ATOM 1132 C C . PHE A 1 141 ? -1.539 -9.700 8.704 1.00 93.88 141 PHE A C 1
ATOM 1134 O O . PHE A 1 141 ? -0.669 -8.894 8.367 1.00 93.88 141 PHE A O 1
ATOM 1141 N N . ASP A 1 142 ? -1.276 -10.984 8.941 1.00 92.88 142 ASP A N 1
ATOM 1142 C CA . ASP A 1 142 ? 0.084 -11.523 8.876 1.00 92.88 142 ASP A CA 1
ATOM 1143 C C . ASP A 1 142 ? 0.664 -11.448 7.469 1.00 92.88 142 ASP A C 1
ATOM 1145 O O . ASP A 1 142 ? 1.851 -11.179 7.320 1.00 92.88 142 ASP A O 1
ATOM 1149 N N . ASN A 1 143 ? -0.171 -11.638 6.445 1.00 91.06 143 ASN A N 1
ATOM 1150 C CA . ASN A 1 143 ? 0.230 -11.569 5.048 1.00 91.06 143 ASN A CA 1
ATOM 1151 C C . ASN A 1 143 ? -0.838 -10.840 4.237 1.00 91.06 143 ASN A C 1
ATOM 1153 O O . ASN A 1 143 ? -1.949 -11.338 4.065 1.00 91.06 143 ASN A O 1
ATOM 1157 N N . LEU A 1 144 ? -0.484 -9.679 3.696 1.00 91.88 144 LEU A N 1
ATOM 1158 C CA . LEU A 1 144 ? -1.322 -8.961 2.750 1.00 91.88 144 LEU A CA 1
ATOM 1159 C C . LEU A 1 144 ? -0.903 -9.331 1.327 1.00 91.88 144 LEU A C 1
ATOM 1161 O O . LEU A 1 144 ? 0.167 -8.946 0.844 1.00 91.88 144 LEU A O 1
ATOM 1165 N N . ARG A 1 145 ? -1.765 -10.092 0.649 1.00 84.38 145 ARG A N 1
ATOM 1166 C CA . ARG A 1 145 ? -1.533 -10.535 -0.725 1.00 84.38 145 ARG A CA 1
ATOM 1167 C C . ARG A 1 145 ? -1.908 -9.439 -1.720 1.00 84.38 145 ARG A C 1
ATOM 1169 O O . ARG A 1 145 ? -3.037 -8.957 -1.738 1.00 84.38 145 ARG A O 1
ATOM 1176 N N . LEU A 1 146 ? -0.973 -9.107 -2.605 1.00 91.94 146 LEU A N 1
ATOM 1177 C CA . LEU A 1 146 ? -1.230 -8.259 -3.768 1.00 91.94 146 LEU A CA 1
ATOM 1178 C C . LEU A 1 146 ? -1.583 -9.166 -4.955 1.00 91.94 146 LEU A C 1
ATOM 1180 O O . LEU A 1 146 ? -0.765 -9.980 -5.384 1.00 91.94 146 LEU A O 1
ATOM 1184 N N . GLY A 1 147 ? -2.828 -9.086 -5.425 1.00 88.56 147 GLY A N 1
ATOM 1185 C CA . GLY A 1 147 ? -3.406 -10.005 -6.410 1.00 88.56 147 GLY A CA 1
ATOM 1186 C C . GLY A 1 147 ? -3.024 -9.695 -7.857 1.00 88.56 147 GLY A C 1
ATOM 1187 O O . GLY A 1 147 ? -2.854 -10.614 -8.652 1.00 88.56 147 GLY A O 1
ATOM 1188 N N . ALA A 1 148 ? -2.842 -8.418 -8.192 1.00 94.81 148 ALA A N 1
ATOM 1189 C CA . ALA A 1 148 ? -2.443 -7.979 -9.527 1.00 94.81 148 ALA A CA 1
ATOM 1190 C C . ALA A 1 148 ? -1.363 -6.901 -9.434 1.00 94.81 148 ALA A C 1
ATOM 1192 O O . ALA A 1 148 ? -1.380 -6.092 -8.508 1.00 94.81 148 ALA A O 1
ATOM 1193 N N . TRP A 1 149 ? -0.446 -6.892 -10.402 1.00 96.56 149 TRP A N 1
ATOM 1194 C CA . TRP A 1 149 ? 0.653 -5.935 -10.480 1.00 96.56 149 TRP A CA 1
ATOM 1195 C C . TRP A 1 149 ? 0.533 -5.051 -11.716 1.00 96.56 149 TRP A C 1
ATOM 1197 O O . TRP A 1 149 ? 0.072 -5.474 -12.780 1.00 96.56 149 TRP A O 1
ATOM 1207 N N . TYR A 1 150 ? 0.990 -3.814 -11.567 1.00 97.94 150 TYR A N 1
ATOM 1208 C CA . TYR A 1 150 ? 0.994 -2.795 -12.602 1.00 97.94 150 TYR A CA 1
ATOM 1209 C C . TYR A 1 150 ? 2.310 -2.018 -12.567 1.00 97.94 150 TYR A C 1
ATOM 1211 O O . TYR A 1 150 ? 2.983 -1.945 -11.537 1.00 97.94 150 TYR A O 1
ATOM 1219 N N . ALA A 1 151 ? 2.656 -1.422 -13.701 1.00 98.12 151 ALA A N 1
ATOM 1220 C CA . ALA A 1 151 ? 3.749 -0.474 -13.833 1.00 98.12 151 ALA A CA 1
ATOM 1221 C C . ALA A 1 151 ? 3.197 0.855 -14.353 1.00 98.12 151 ALA A C 1
ATOM 1223 O O . ALA A 1 151 ? 2.413 0.873 -15.308 1.00 98.12 151 ALA A O 1
ATOM 1224 N N . ALA A 1 152 ? 3.607 1.950 -13.719 1.00 98.00 152 ALA A N 1
ATOM 1225 C CA . ALA A 1 152 ? 3.317 3.305 -14.157 1.00 98.00 152 ALA A CA 1
ATOM 1226 C C . ALA A 1 152 ? 4.607 4.022 -14.578 1.00 98.00 152 ALA A C 1
ATOM 1228 O O . ALA A 1 152 ? 5.557 4.124 -13.797 1.00 98.00 152 ALA A O 1
ATOM 1229 N N . ALA A 1 153 ? 4.625 4.537 -15.805 1.00 96.69 153 ALA A N 1
ATOM 1230 C CA . ALA A 1 153 ? 5.750 5.270 -16.382 1.00 96.69 153 ALA A CA 1
ATOM 1231 C C . ALA A 1 153 ? 5.388 6.745 -16.599 1.00 96.69 153 ALA A C 1
ATOM 1233 O O . ALA A 1 153 ? 4.224 7.066 -16.839 1.00 96.69 153 ALA A O 1
ATOM 1234 N N . GLY A 1 154 ? 6.385 7.633 -16.558 1.00 93.56 154 GLY A N 1
ATOM 1235 C CA . GLY A 1 154 ? 6.193 9.079 -16.752 1.00 93.56 154 GLY A CA 1
ATOM 1236 C C . GLY A 1 154 ? 6.610 9.954 -15.569 1.00 93.56 154 GLY A C 1
ATOM 1237 O O . GLY A 1 154 ? 6.090 11.057 -15.424 1.00 93.56 154 GLY A O 1
ATOM 1238 N N . LEU A 1 155 ? 7.540 9.490 -14.719 1.00 91.56 155 LEU A N 1
ATOM 1239 C CA . LEU A 1 155 ? 8.013 10.259 -13.560 1.00 91.56 155 LEU A CA 1
ATOM 1240 C C . LEU A 1 155 ? 8.557 11.644 -13.953 1.00 91.56 155 LEU A C 1
ATOM 1242 O O . LEU A 1 155 ? 8.348 12.580 -13.199 1.00 91.56 155 LEU A O 1
ATOM 1246 N N . ASN A 1 156 ? 9.217 11.789 -15.113 1.00 85.44 156 ASN A N 1
ATOM 1247 C CA . ASN A 1 156 ? 9.534 13.061 -15.794 1.00 85.44 156 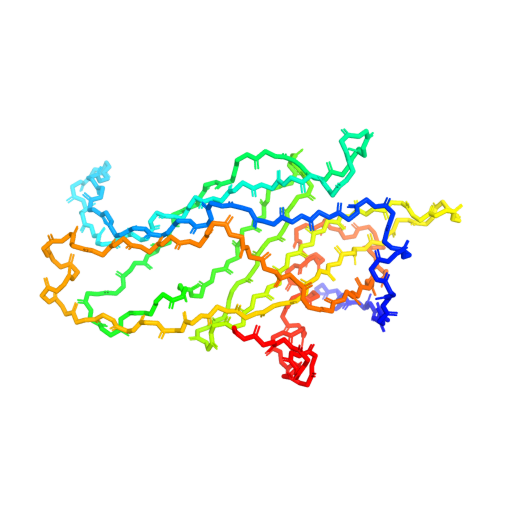ASN A CA 1
ATOM 1248 C C . ASN A 1 156 ? 9.955 14.242 -14.883 1.00 85.44 156 ASN A C 1
ATOM 1250 O O . ASN A 1 156 ? 9.497 15.366 -15.063 1.00 85.44 156 ASN A O 1
ATOM 1254 N N . GLY A 1 157 ? 10.821 13.998 -13.892 1.00 83.69 157 GLY A N 1
ATOM 1255 C CA . GLY A 1 157 ? 11.314 15.033 -12.969 1.00 83.69 157 GLY A CA 1
ATOM 1256 C C . GLY A 1 157 ? 10.363 15.412 -11.823 1.00 83.69 157 GLY A C 1
ATOM 1257 O O . GLY A 1 157 ? 10.732 16.218 -10.970 1.00 83.69 157 GLY A O 1
ATOM 1258 N N . TYR A 1 158 ? 9.169 14.820 -11.746 1.00 89.62 158 TYR A N 1
ATOM 1259 C CA . TYR A 1 158 ? 8.294 14.933 -10.582 1.00 89.62 158 TYR A CA 1
ATOM 1260 C C . TYR A 1 158 ? 8.887 14.203 -9.372 1.00 89.62 158 TYR A C 1
ATOM 1262 O O . TYR A 1 158 ? 9.577 13.189 -9.492 1.00 89.62 158 TYR A O 1
ATOM 1270 N N . ASN A 1 159 ? 8.579 14.691 -8.168 1.00 94.19 159 ASN A N 1
ATOM 1271 C CA . ASN A 1 159 ? 8.927 13.978 -6.943 1.00 94.19 159 ASN A CA 1
ATOM 1272 C C . ASN A 1 159 ? 8.154 12.647 -6.877 1.00 94.19 159 ASN A C 1
ATOM 1274 O O . ASN A 1 159 ? 6.941 12.610 -7.102 1.00 94.19 159 ASN A O 1
ATOM 1278 N N . ARG A 1 160 ? 8.856 11.569 -6.507 1.00 96.25 160 ARG A N 1
ATOM 1279 C CA . ARG A 1 160 ? 8.313 10.215 -6.316 1.00 96.25 160 ARG A CA 1
ATOM 1280 C C . ARG A 1 160 ? 7.058 10.167 -5.444 1.00 96.25 160 ARG A C 1
ATOM 1282 O O . ARG A 1 160 ? 6.125 9.450 -5.787 1.00 96.25 160 ARG A O 1
ATOM 1289 N N . HIS A 1 161 ? 7.011 10.947 -4.362 1.00 96.69 161 HIS A N 1
ATOM 1290 C CA . HIS A 1 161 ? 5.831 11.078 -3.504 1.00 96.69 161 HIS A CA 1
ATOM 1291 C C . HIS A 1 161 ? 4.609 11.552 -4.289 1.00 96.69 161 HIS A C 1
ATOM 1293 O O . HIS A 1 161 ? 3.576 10.886 -4.293 1.00 96.69 161 HIS A O 1
ATOM 1299 N N . THR A 1 162 ? 4.745 12.683 -4.983 1.00 96.00 162 THR A N 1
ATOM 1300 C CA . THR A 1 162 ? 3.660 13.289 -5.758 1.00 96.00 162 THR A CA 1
ATOM 1301 C C . THR A 1 162 ? 3.221 12.371 -6.893 1.00 96.00 162 THR A C 1
ATOM 1303 O O . THR A 1 162 ? 2.026 12.190 -7.109 1.00 96.00 162 THR A O 1
ATOM 1306 N N . PHE A 1 163 ? 4.174 11.743 -7.586 1.00 97.38 163 PHE A N 1
ATOM 1307 C CA . PHE A 1 163 ? 3.871 10.806 -8.663 1.00 97.38 163 PHE A CA 1
ATOM 1308 C C . PHE A 1 163 ? 3.098 9.581 -8.154 1.00 97.38 163 PHE A C 1
ATOM 1310 O O . PHE A 1 163 ? 2.034 9.268 -8.684 1.00 97.38 163 PHE A O 1
ATOM 1317 N N . ALA A 1 164 ? 3.573 8.929 -7.086 1.00 98.12 164 ALA A N 1
ATOM 1318 C CA . ALA A 1 164 ? 2.893 7.778 -6.493 1.00 98.12 164 ALA A CA 1
ATOM 1319 C C . ALA A 1 164 ? 1.491 8.138 -5.972 1.00 98.12 164 ALA A C 1
ATOM 1321 O O . ALA A 1 164 ? 0.550 7.370 -6.168 1.00 98.12 164 ALA A O 1
ATOM 1322 N N . ALA A 1 165 ? 1.330 9.320 -5.364 1.00 97.44 165 ALA A N 1
ATOM 1323 C CA . ALA A 1 165 ? 0.033 9.810 -4.905 1.00 97.44 165 ALA A CA 1
ATOM 1324 C C . ALA A 1 165 ? -0.971 9.943 -6.063 1.00 97.44 165 ALA A C 1
ATOM 1326 O O . ALA A 1 165 ? -2.089 9.437 -5.953 1.00 97.44 165 ALA A O 1
ATOM 1327 N N . VAL A 1 166 ? -0.554 10.547 -7.184 1.00 97.06 166 VAL A N 1
ATOM 1328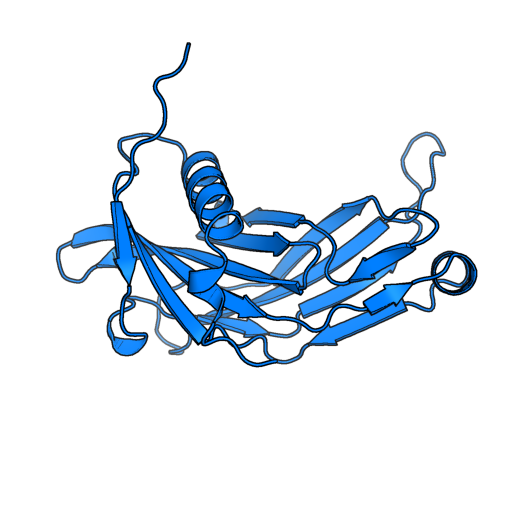 C CA . VAL A 1 166 ? -1.393 10.726 -8.381 1.00 97.06 166 VAL A CA 1
ATOM 1329 C C . VAL A 1 166 ? -1.721 9.391 -9.055 1.00 97.06 166 VAL A C 1
ATOM 1331 O O . VAL A 1 166 ? -2.879 9.156 -9.406 1.00 97.06 166 VAL A O 1
ATOM 1334 N N . VAL A 1 167 ? -0.742 8.488 -9.190 1.00 98.25 167 VAL A N 1
ATOM 1335 C CA . VAL A 1 167 ? -0.988 7.134 -9.715 1.00 98.25 167 VAL A CA 1
ATOM 1336 C C . VAL A 1 167 ? -2.015 6.417 -8.847 1.00 98.25 167 VAL A C 1
ATOM 1338 O O . VAL A 1 167 ? -2.983 5.855 -9.358 1.00 98.25 167 VAL A O 1
ATOM 1341 N N . PHE A 1 168 ? -1.860 6.472 -7.526 1.00 98.38 168 PHE A N 1
ATOM 1342 C CA . PHE A 1 168 ? -2.820 5.848 -6.634 1.00 98.38 168 PHE A CA 1
ATOM 1343 C C . PHE A 1 168 ? -4.190 6.535 -6.656 1.00 98.38 168 PHE A C 1
ATOM 1345 O O . PHE A 1 168 ? -5.192 5.831 -6.629 1.00 98.38 168 PHE A O 1
ATOM 1352 N N . ASP A 1 169 ? -4.294 7.859 -6.780 1.00 97.19 169 ASP A N 1
ATOM 1353 C CA . ASP A 1 169 ? -5.597 8.522 -6.964 1.00 97.19 169 ASP A CA 1
ATOM 1354 C C . ASP A 1 169 ? -6.347 7.978 -8.187 1.00 97.19 169 ASP A C 1
ATOM 1356 O O . ASP A 1 169 ? -7.548 7.708 -8.107 1.00 97.19 169 ASP A O 1
ATOM 1360 N N . TYR A 1 170 ? -5.639 7.756 -9.297 1.00 97.38 170 TYR A N 1
ATOM 1361 C CA . TYR A 1 170 ? -6.205 7.129 -10.490 1.00 97.38 170 TYR A CA 1
ATOM 1362 C C . TYR A 1 170 ? -6.639 5.677 -10.242 1.00 97.38 170 TYR A C 1
ATOM 1364 O O . TYR A 1 170 ? -7.766 5.300 -10.576 1.00 97.38 170 TYR A O 1
ATOM 1372 N N . VAL A 1 171 ? -5.788 4.872 -9.598 1.00 97.25 171 VAL A N 1
ATOM 1373 C CA . VAL A 1 171 ? -6.107 3.483 -9.216 1.00 97.25 171 VAL A CA 1
ATOM 1374 C C . VAL A 1 171 ? -7.365 3.435 -8.340 1.00 97.25 171 VAL A C 1
ATOM 1376 O O . VAL A 1 171 ? -8.260 2.627 -8.573 1.00 97.25 171 VAL A O 1
ATOM 1379 N N . GLY A 1 172 ? -7.494 4.361 -7.387 1.00 96.44 172 GLY A N 1
ATOM 1380 C CA . GLY A 1 172 ? -8.656 4.481 -6.505 1.00 96.44 172 GLY A CA 1
ATOM 1381 C C . GLY A 1 172 ? -9.969 4.799 -7.225 1.00 96.44 172 GLY A C 1
ATOM 1382 O O . GLY A 1 172 ? -11.039 4.438 -6.736 1.00 96.44 172 GLY A O 1
ATOM 1383 N N . ARG A 1 173 ? -9.914 5.429 -8.401 1.00 96.69 173 ARG A N 1
ATOM 1384 C CA . ARG A 1 173 ? -11.092 5.681 -9.251 1.00 96.69 173 ARG A CA 1
ATOM 1385 C C . ARG A 1 173 ? -11.398 4.516 -10.197 1.00 96.69 173 ARG A C 1
ATOM 1387 O O . ARG A 1 173 ? -12.517 4.408 -10.686 1.00 96.69 173 ARG A O 1
ATOM 1394 N N . THR A 1 174 ? -10.437 3.620 -10.420 1.00 96.00 174 THR A N 1
ATOM 1395 C CA . THR A 1 174 ? -10.530 2.525 -11.396 1.00 96.00 174 THR A CA 1
ATOM 1396 C C . THR A 1 174 ? -10.822 1.197 -10.694 1.00 96.00 174 THR A C 1
ATOM 1398 O O . THR A 1 174 ? -9.960 0.329 -10.564 1.00 96.00 174 THR A O 1
ATOM 1401 N N . VAL A 1 175 ? -12.060 1.030 -10.215 1.00 92.06 175 VAL A N 1
ATOM 1402 C CA . VAL A 1 175 ? -12.483 -0.120 -9.381 1.00 92.06 175 VAL A CA 1
ATOM 1403 C C . VAL A 1 175 ? -12.179 -1.477 -10.030 1.00 92.06 175 VAL A C 1
ATOM 1405 O O . VAL A 1 175 ? -11.798 -2.417 -9.333 1.00 92.06 175 VAL A O 1
ATOM 1408 N N . SER A 1 176 ? -12.263 -1.568 -11.360 1.00 94.69 176 SER A N 1
ATOM 1409 C CA . SER A 1 176 ? -12.008 -2.799 -12.119 1.00 94.69 176 SER A CA 1
ATOM 1410 C C . SER A 1 176 ? -10.605 -3.385 -11.921 1.00 94.69 176 SER A C 1
ATOM 1412 O O . SER A 1 176 ? -10.439 -4.597 -12.052 1.00 94.69 176 SER A O 1
ATOM 1414 N N . MET A 1 177 ? -9.610 -2.576 -11.530 1.00 95.44 177 MET A N 1
ATOM 1415 C CA . MET A 1 177 ? -8.248 -3.053 -11.237 1.00 95.44 177 MET A CA 1
ATOM 1416 C C . MET A 1 177 ? -8.191 -4.039 -10.061 1.00 95.44 177 MET A C 1
ATOM 1418 O O . MET A 1 177 ? -7.216 -4.779 -9.938 1.00 95.44 177 MET A O 1
ATOM 1422 N N . PHE A 1 178 ? -9.227 -4.054 -9.218 1.00 95.25 178 PHE A N 1
ATOM 1423 C CA . PHE A 1 178 ? -9.326 -4.861 -8.001 1.00 95.25 178 PHE A CA 1
ATOM 1424 C C . PHE A 1 178 ? -10.243 -6.082 -8.150 1.00 95.25 178 PHE A C 1
ATOM 1426 O O . PHE A 1 178 ? -10.469 -6.786 -7.166 1.00 95.25 178 PHE A O 1
ATOM 1433 N N . ASN A 1 179 ? -10.799 -6.333 -9.341 1.00 91.50 179 ASN A N 1
ATOM 1434 C CA . ASN A 1 179 ? -11.773 -7.413 -9.559 1.00 91.50 179 ASN A CA 1
ATOM 1435 C C . ASN A 1 179 ? -11.188 -8.812 -9.317 1.00 91.50 179 ASN A C 1
ATOM 1437 O O . ASN A 1 179 ? -11.911 -9.738 -8.969 1.00 91.50 179 ASN A O 1
ATOM 1441 N N . GLU A 1 180 ? -9.876 -8.964 -9.481 1.00 85.44 180 GLU A N 1
ATOM 1442 C CA . GLU A 1 180 ? -9.175 -10.237 -9.287 1.00 85.44 180 GLU A CA 1
ATOM 1443 C C . GLU A 1 180 ? -8.629 -10.412 -7.863 1.00 85.44 180 GLU A C 1
ATOM 1445 O O . GLU A 1 180 ? -8.109 -11.471 -7.507 1.00 85.44 180 GLU A O 1
ATOM 1450 N N . CYS A 1 181 ? -8.739 -9.378 -7.030 1.00 87.56 181 CYS A N 1
ATOM 1451 C CA . CYS A 1 181 ? -8.308 -9.426 -5.644 1.00 87.56 181 CYS A CA 1
ATOM 1452 C C . CYS A 1 181 ? -9.421 -10.055 -4.805 1.00 87.56 181 CYS A C 1
ATOM 1454 O O . CYS A 1 181 ? -10.466 -9.441 -4.598 1.00 87.56 181 CYS A O 1
ATOM 1456 N N . ARG A 1 182 ? -9.197 -11.279 -4.323 1.00 74.94 182 ARG A N 1
ATOM 1457 C CA . ARG A 1 182 ? -10.052 -11.907 -3.309 1.00 74.94 182 ARG A CA 1
ATOM 1458 C C . ARG A 1 182 ? -9.558 -11.522 -1.913 1.00 74.94 182 ARG A C 1
ATOM 1460 O O . ARG A 1 182 ? -8.348 -11.368 -1.736 1.00 74.94 182 ARG A O 1
ATOM 1467 N N . ASN A 1 183 ? -10.499 -11.362 -0.980 1.00 57.72 183 ASN A N 1
ATOM 1468 C CA . ASN A 1 183 ? -10.212 -11.361 0.458 1.00 57.72 183 ASN A CA 1
ATOM 1469 C C . ASN A 1 183 ? -9.865 -12.776 0.923 1.00 57.72 183 ASN A C 1
ATOM 1471 O O . ASN A 1 183 ? -10.430 -13.729 0.334 1.00 57.72 183 ASN A O 1
#